Protein AF-A0A8S2WBA3-F1 (afdb_monomer_lite)

Organism: NCBI:txid392030

Foldseek 3Di:
DPPPPPDPVPDDLVVVLVVVLVDDPCCLVPPQPPPDPVSPVSSVPRDPPD

pLDDT: mean 86.19, std 13.29, range [39.25, 95.75]

Sequence (50 aa):
MTAINLSLVSLPIELVYRILDNLDDLTILMSLRNVCSRLNLIIDTYHRYQ

Secondary structure (DSSP, 8-state):
-------GGGS-HHHHHHHHHTS-HHHIIIIITTT-HHHHHHHHH--TT-

Radius of gyration: 11.87 Å; chains: 1; bounding box: 19×28×35 Å

InterPro domains:
  IPR001810 F-box domain [PF12937] (9-44)
  IPR001810 F-box domain [PS50181] (5-50)
  IPR036047 F-box-like domain superfamily [SSF81383] (7-44)

Structure (mmCIF, N/CA/C/O backbone):
data_AF-A0A8S2WBA3-F1
#
_entry.id   AF-A0A8S2WBA3-F1
#
loop_
_atom_site.group_PDB
_atom_site.id
_atom_site.type_symbol
_atom_site.label_atom_id
_atom_site.label_alt_id
_atom_site.label_comp_id
_atom_site.label_asym_id
_atom_site.label_entity_id
_atom_site.label_seq_id
_atom_site.pdbx_PDB_ins_code
_atom_site.Cartn_x
_atom_site.Cartn_y
_atom_site.Cartn_z
_atom_site.occupancy
_atom_site.B_iso_or_equiv
_atom_site.auth_seq_id
_atom_site.auth_comp_id
_atom_site.auth_asym_id
_atom_site.auth_atom_id
_atom_site.pdbx_PDB_model_num
ATOM 1 N N . MET A 1 1 ? -2.640 21.739 23.394 1.00 39.25 1 MET A N 1
ATOM 2 C CA . MET A 1 1 ? -2.441 21.308 21.994 1.00 39.25 1 MET A CA 1
ATOM 3 C C . MET A 1 1 ? -2.195 19.811 22.009 1.00 39.25 1 MET A C 1
ATOM 5 O O . MET A 1 1 ? -1.132 19.389 22.439 1.00 39.25 1 MET A O 1
ATOM 9 N N . THR A 1 2 ? -3.193 19.003 21.667 1.00 45.38 2 THR A N 1
ATOM 10 C CA . THR A 1 2 ? -3.013 17.556 21.505 1.00 45.38 2 THR A CA 1
ATOM 11 C C . THR A 1 2 ? -2.154 17.324 20.267 1.00 45.38 2 THR A C 1
ATOM 13 O O . THR A 1 2 ? -2.517 17.752 19.174 1.00 45.38 2 THR A O 1
ATOM 16 N N . ALA A 1 3 ? -0.985 16.706 20.439 1.00 57.25 3 ALA A N 1
ATOM 17 C CA . ALA A 1 3 ? -0.175 16.269 19.312 1.00 57.25 3 ALA A CA 1
ATOM 18 C C . ALA A 1 3 ? -1.014 15.290 18.484 1.00 57.25 3 ALA A C 1
ATOM 20 O O . ALA A 1 3 ? -1.424 14.241 18.984 1.00 57.25 3 ALA A O 1
ATOM 21 N N . ILE A 1 4 ? -1.317 15.654 17.239 1.00 62.81 4 ILE A N 1
ATOM 22 C CA . IL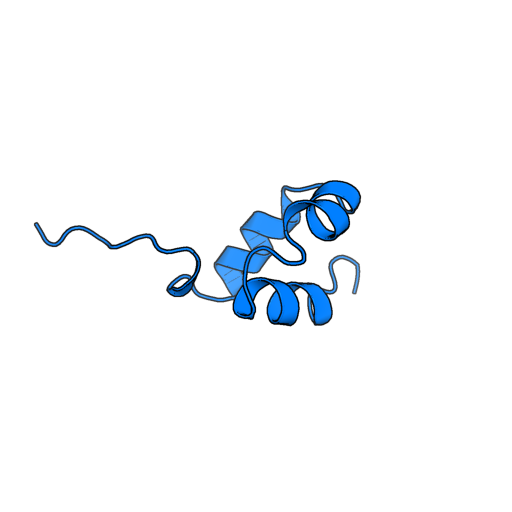E A 1 4 ? -1.934 14.730 16.294 1.00 62.81 4 ILE A CA 1
ATOM 23 C C . ILE A 1 4 ? -0.889 13.641 16.061 1.00 62.81 4 ILE A C 1
ATOM 25 O O . ILE A 1 4 ? 0.147 13.891 15.446 1.00 62.81 4 ILE A O 1
ATOM 29 N N . ASN A 1 5 ? -1.125 12.447 16.601 1.00 60.22 5 ASN A N 1
ATOM 30 C CA . ASN A 1 5 ? -0.302 11.287 16.296 1.00 60.22 5 ASN A CA 1
ATOM 31 C C . ASN A 1 5 ? -0.599 10.879 14.845 1.00 60.22 5 ASN A C 1
ATOM 33 O O . ASN A 1 5 ? -1.533 10.123 14.570 1.00 60.22 5 ASN A O 1
ATOM 37 N N . LEU A 1 6 ? 0.162 11.463 13.918 1.00 65.75 6 LEU A N 1
ATOM 38 C CA . LEU A 1 6 ? 0.164 11.150 12.491 1.00 65.75 6 LEU A CA 1
ATOM 39 C C . LEU A 1 6 ? 0.908 9.832 12.275 1.00 65.75 6 LEU A C 1
ATOM 41 O O . LEU A 1 6 ? 1.998 9.784 11.711 1.00 65.75 6 LEU A O 1
ATOM 45 N N . SER A 1 7 ? 0.321 8.748 12.770 1.00 80.62 7 SER A N 1
ATOM 46 C CA . SER A 1 7 ? 0.766 7.412 12.422 1.00 80.62 7 SER A CA 1
ATOM 47 C C . SER A 1 7 ? 0.134 7.014 11.100 1.00 80.62 7 SER A C 1
ATOM 49 O O . SER A 1 7 ? -1.065 7.190 10.884 1.00 80.62 7 SER A O 1
ATOM 51 N N . LEU A 1 8 ? 0.927 6.391 10.232 1.00 78.44 8 LEU A N 1
ATOM 52 C CA . LEU A 1 8 ? 0.407 5.811 8.999 1.00 78.44 8 LEU A CA 1
ATOM 53 C C . LEU A 1 8 ? -0.733 4.828 9.287 1.00 78.44 8 LEU A C 1
ATOM 55 O O . LEU A 1 8 ? -1.656 4.729 8.490 1.00 78.44 8 LEU A O 1
ATOM 59 N N . VAL A 1 9 ? -0.702 4.174 10.457 1.00 80.81 9 VAL A N 1
ATOM 60 C CA . VAL A 1 9 ? -1.695 3.206 10.949 1.00 80.81 9 VAL A CA 1
ATOM 61 C C . VAL A 1 9 ? -3.058 3.839 11.250 1.00 80.81 9 VAL A C 1
ATOM 63 O O . VAL A 1 9 ? -4.072 3.171 11.069 1.00 80.81 9 VAL A O 1
ATOM 66 N N . SER A 1 10 ? -3.102 5.102 11.681 1.00 86.62 10 SER A N 1
ATOM 67 C CA . SER A 1 10 ? -4.345 5.798 12.051 1.00 86.62 10 SER A CA 1
ATOM 68 C C . SER A 1 10 ? -4.965 6.605 10.907 1.00 86.62 10 SER A C 1
ATOM 70 O O . SER A 1 10 ? -6.065 7.131 11.067 1.00 86.62 10 SER A O 1
ATOM 72 N N . LEU A 1 11 ? -4.296 6.700 9.751 1.00 89.56 11 LEU A N 1
ATOM 73 C CA . LEU A 1 11 ? -4.826 7.406 8.583 1.00 89.56 11 LEU A CA 1
ATOM 74 C C . LEU A 1 11 ? -6.050 6.683 7.998 1.00 89.56 11 LEU A C 1
ATOM 76 O O . LEU A 1 11 ? -5.978 5.471 7.794 1.00 89.56 11 LEU A O 1
ATOM 80 N N . PRO A 1 12 ? -7.130 7.399 7.644 1.00 91.81 12 PRO A N 1
ATOM 81 C CA . PRO A 1 12 ? -8.192 6.870 6.793 1.00 91.81 12 PRO A CA 1
ATOM 82 C C . PRO A 1 12 ? -7.631 6.239 5.515 1.00 91.81 12 PRO A C 1
ATOM 84 O O . PRO A 1 12 ? -6.632 6.715 4.965 1.00 91.81 12 PRO A O 1
ATOM 87 N N . ILE A 1 13 ? -8.269 5.167 5.048 1.00 92.44 13 ILE A N 1
ATOM 88 C CA . ILE A 1 13 ? -7.786 4.382 3.905 1.00 92.44 13 ILE A CA 1
ATOM 89 C C . ILE A 1 13 ? -7.681 5.231 2.633 1.00 92.44 13 ILE A C 1
ATOM 91 O O . ILE A 1 13 ? -6.727 5.096 1.873 1.00 92.44 13 ILE A O 1
ATOM 95 N N . GLU A 1 14 ? -8.586 6.191 2.460 1.00 93.12 14 GLU A N 1
ATOM 96 C CA . GLU A 1 14 ? -8.633 7.111 1.327 1.00 93.12 14 GLU A CA 1
ATOM 97 C C . GLU A 1 14 ? -7.393 8.011 1.275 1.00 93.12 14 GLU A C 1
ATOM 99 O O . GLU A 1 14 ? -6.895 8.331 0.197 1.00 93.12 14 GLU A O 1
ATOM 104 N N . LEU A 1 15 ? -6.863 8.408 2.438 1.00 93.69 15 LEU A N 1
ATOM 105 C CA . LEU A 1 15 ? -5.618 9.176 2.502 1.00 93.69 15 LEU A CA 1
ATOM 106 C C . LEU A 1 15 ? -4.407 8.298 2.200 1.00 93.69 15 LEU A C 1
ATOM 108 O O . LEU A 1 15 ? -3.468 8.771 1.566 1.00 93.69 15 LEU A O 1
ATOM 112 N N . VAL A 1 16 ? -4.434 7.025 2.606 1.00 93.75 16 VAL A N 1
ATOM 113 C CA . VAL A 1 16 ? -3.374 6.077 2.247 1.00 93.75 16 VAL A CA 1
ATOM 114 C C . VAL A 1 16 ? -3.360 5.849 0.737 1.00 93.75 16 VAL A C 1
ATOM 116 O O . VAL A 1 16 ? -2.294 5.946 0.142 1.00 93.75 16 VAL A O 1
ATOM 119 N N . TYR A 1 17 ? -4.513 5.651 0.094 1.00 94.25 17 TYR A N 1
ATOM 120 C CA . TYR A 1 17 ? -4.590 5.521 -1.365 1.00 94.25 17 TYR A CA 1
ATOM 121 C C . TYR A 1 17 ? -4.060 6.753 -2.095 1.00 94.25 17 TYR A C 1
ATOM 123 O O . TYR A 1 17 ? -3.243 6.599 -2.993 1.00 94.25 17 TYR A O 1
ATOM 131 N N . ARG A 1 18 ? -4.388 7.968 -1.637 1.00 94.12 18 ARG A N 1
ATOM 132 C CA . ARG A 1 18 ? -3.802 9.194 -2.207 1.00 94.12 18 ARG A CA 1
ATOM 133 C C . ARG A 1 18 ? -2.284 9.261 -2.063 1.00 94.12 18 ARG A C 1
ATOM 135 O O . ARG A 1 18 ? -1.616 9.788 -2.945 1.00 94.12 18 ARG A O 1
ATOM 142 N N . ILE A 1 19 ? -1.724 8.766 -0.958 1.00 93.50 19 ILE A N 1
ATOM 143 C CA . ILE A 1 19 ? -0.266 8.657 -0.812 1.00 93.50 19 ILE A CA 1
ATOM 144 C C . ILE A 1 19 ? 0.271 7.663 -1.838 1.00 93.50 19 ILE A C 1
ATOM 146 O O . ILE A 1 19 ? 1.227 7.990 -2.537 1.00 93.50 19 ILE A O 1
ATOM 150 N N . LEU A 1 20 ? -0.360 6.488 -1.950 1.00 94.19 20 LEU A N 1
ATOM 151 C CA . LEU A 1 20 ? 0.036 5.480 -2.924 1.00 94.19 20 LEU A CA 1
ATOM 152 C C . LEU A 1 20 ? 0.005 6.059 -4.335 1.00 94.19 20 LEU A C 1
ATOM 154 O O . LEU A 1 20 ? 1.015 5.924 -5.003 1.00 94.19 20 LEU A O 1
ATOM 158 N N . ASP A 1 21 ? -1.041 6.781 -4.753 1.00 94.94 21 ASP A N 1
ATOM 159 C CA . ASP A 1 21 ? -1.189 7.412 -6.084 1.00 94.94 21 ASP A CA 1
ATOM 160 C C . ASP A 1 21 ? 0.001 8.293 -6.508 1.00 94.94 21 ASP A C 1
ATOM 162 O O . ASP A 1 21 ? 0.226 8.488 -7.700 1.00 94.94 21 ASP A O 1
ATOM 166 N N . ASN A 1 22 ? 0.782 8.809 -5.554 1.00 95.75 22 ASN A N 1
ATOM 167 C CA . ASN A 1 22 ? 1.966 9.634 -5.814 1.00 95.75 22 ASN A CA 1
ATOM 168 C C . ASN A 1 22 ? 3.279 8.830 -5.913 1.00 95.75 22 ASN A C 1
ATOM 170 O O . ASN A 1 22 ? 4.347 9.421 -6.070 1.00 95.75 22 ASN A O 1
ATOM 174 N N . LEU A 1 23 ? 3.222 7.503 -5.800 1.00 94.69 23 LEU A N 1
ATOM 175 C CA . LEU A 1 23 ? 4.369 6.594 -5.854 1.00 94.69 23 LEU A CA 1
ATOM 176 C C . LEU A 1 23 ? 4.308 5.713 -7.101 1.00 94.69 23 LEU A C 1
ATOM 178 O O . LEU A 1 23 ? 3.228 5.333 -7.551 1.00 94.69 23 LEU A O 1
ATOM 182 N N . ASP A 1 24 ? 5.457 5.332 -7.646 1.00 94.12 24 ASP A N 1
ATOM 183 C CA . ASP A 1 24 ? 5.515 4.358 -8.735 1.00 94.12 24 ASP A CA 1
ATOM 184 C C . ASP A 1 24 ? 5.235 2.924 -8.242 1.00 94.12 24 ASP A C 1
ATOM 186 O O . ASP A 1 24 ? 5.418 2.593 -7.066 1.00 94.12 24 ASP A O 1
ATOM 190 N N . ASP A 1 25 ? 4.788 2.061 -9.157 1.00 91.75 25 ASP A N 1
ATOM 191 C CA . ASP A 1 25 ? 4.385 0.687 -8.833 1.00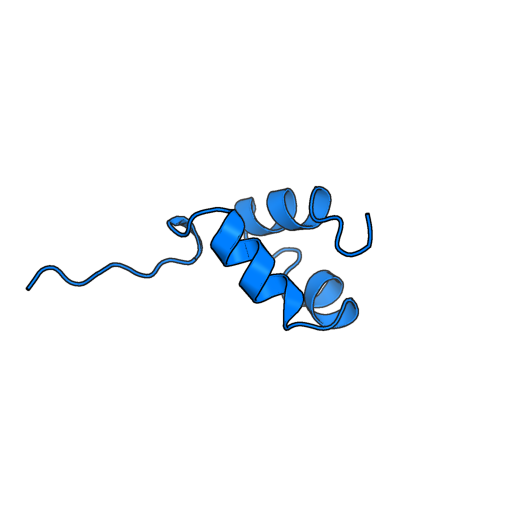 91.75 25 ASP A CA 1
ATOM 192 C C . ASP A 1 25 ? 5.538 -0.140 -8.241 1.00 91.75 25 ASP A C 1
ATOM 194 O O . ASP A 1 25 ? 5.314 -0.982 -7.368 1.00 91.75 25 ASP A O 1
ATOM 198 N N . LEU A 1 26 ? 6.781 0.112 -8.674 1.00 94.06 26 LEU A N 1
ATOM 199 C CA . LEU A 1 26 ? 7.948 -0.597 -8.155 1.00 94.06 26 LEU A CA 1
ATOM 200 C C . LEU A 1 26 ? 8.188 -0.223 -6.690 1.00 94.06 26 LEU A C 1
ATOM 202 O O . LEU A 1 26 ? 8.370 -1.117 -5.865 1.00 94.06 26 LEU A O 1
ATOM 206 N N . THR A 1 27 ? 8.119 1.064 -6.343 1.00 94.81 27 THR A N 1
ATOM 207 C CA . THR A 1 27 ? 8.208 1.542 -4.955 1.00 94.81 27 THR A CA 1
ATOM 208 C C . THR A 1 27 ? 7.122 0.918 -4.078 1.00 94.81 27 THR A C 1
ATOM 210 O O . THR A 1 27 ? 7.407 0.442 -2.975 1.00 94.81 27 THR A O 1
ATOM 213 N N . ILE A 1 28 ? 5.881 0.848 -4.563 1.00 93.31 28 ILE A N 1
ATOM 214 C CA . ILE A 1 28 ? 4.775 0.234 -3.813 1.00 93.31 28 ILE A CA 1
ATOM 215 C C . ILE A 1 28 ? 5.055 -1.253 -3.554 1.00 93.31 28 ILE A C 1
ATOM 217 O O . ILE A 1 28 ? 4.960 -1.715 -2.415 1.00 93.31 28 ILE A O 1
ATOM 221 N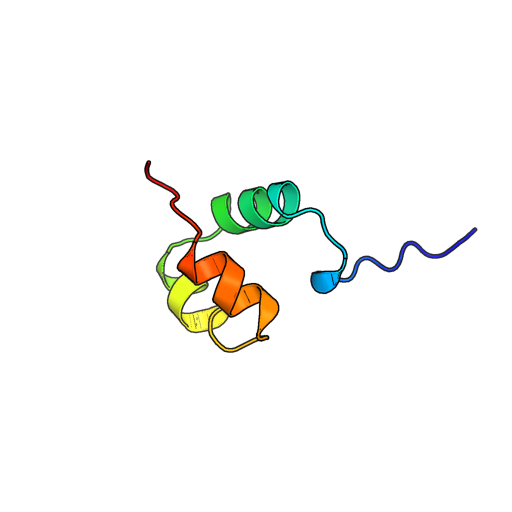 N . LEU A 1 29 ? 5.451 -2.004 -4.582 1.00 91.12 29 LEU A N 1
ATOM 222 C CA . LEU A 1 29 ? 5.630 -3.453 -4.478 1.00 91.12 29 LEU A CA 1
ATOM 223 C C . LEU A 1 29 ? 6.921 -3.876 -3.769 1.00 91.12 29 LEU A C 1
ATOM 225 O O . LEU A 1 29 ? 6.927 -4.916 -3.110 1.00 91.12 29 LEU A O 1
ATOM 229 N N . MET A 1 30 ? 8.003 -3.108 -3.906 1.00 92.44 30 MET A N 1
ATOM 230 C CA . MET A 1 30 ? 9.329 -3.482 -3.399 1.00 92.44 30 MET A CA 1
ATOM 231 C C . MET A 1 30 ? 9.679 -2.816 -2.071 1.00 92.44 30 MET A C 1
ATOM 233 O O . MET A 1 30 ? 10.452 -3.386 -1.305 1.00 92.44 30 MET A O 1
ATOM 237 N N . SER A 1 31 ? 9.148 -1.623 -1.788 1.00 93.19 31 SER A N 1
ATOM 238 C CA . SER A 1 31 ? 9.523 -0.854 -0.593 1.00 93.19 31 SER A CA 1
ATOM 239 C C . SER A 1 31 ? 8.431 -0.799 0.464 1.00 93.19 31 SER A C 1
ATOM 241 O O . SER A 1 31 ? 8.753 -0.783 1.647 1.00 93.19 31 SER A O 1
ATOM 243 N N . LEU A 1 32 ? 7.153 -0.763 0.072 1.00 91.94 32 LEU A N 1
ATOM 244 C CA . LEU A 1 32 ? 6.045 -0.702 1.036 1.00 91.94 32 LEU A CA 1
ATOM 245 C C . LEU A 1 32 ? 5.539 -2.086 1.445 1.00 91.94 32 LEU A C 1
ATOM 247 O O . LEU A 1 32 ? 5.029 -2.261 2.557 1.00 91.94 32 LEU A O 1
ATOM 251 N N . ARG A 1 33 ? 5.723 -3.083 0.577 1.00 87.00 33 ARG A N 1
ATOM 252 C CA . ARG A 1 33 ? 5.447 -4.478 0.910 1.00 87.00 33 ARG A CA 1
ATOM 253 C C . ARG A 1 33 ? 6.434 -4.960 1.976 1.00 87.00 33 ARG A C 1
ATOM 255 O O . ARG A 1 33 ? 7.634 -4.740 1.876 1.00 87.00 33 ARG A O 1
ATOM 262 N N . ASN A 1 34 ? 5.917 -5.639 2.995 1.00 88.25 34 ASN A N 1
ATOM 263 C CA . ASN A 1 34 ? 6.619 -6.129 4.189 1.00 88.25 34 ASN A CA 1
ATOM 264 C C . ASN A 1 34 ? 7.036 -5.070 5.221 1.00 88.25 34 ASN A C 1
ATOM 266 O O . ASN A 1 34 ? 7.685 -5.423 6.203 1.00 88.25 34 ASN A O 1
ATOM 270 N N . VAL A 1 35 ? 6.614 -3.809 5.079 1.00 91.81 35 VAL A N 1
ATOM 271 C CA . VAL A 1 35 ? 6.830 -2.794 6.129 1.00 91.81 35 VAL A CA 1
ATOM 272 C C . VAL A 1 35 ? 5.960 -3.080 7.351 1.00 91.81 35 VAL A C 1
ATOM 274 O O . VAL A 1 35 ? 6.441 -3.097 8.483 1.00 91.81 35 VAL A O 1
ATOM 277 N N . CYS A 1 36 ? 4.662 -3.303 7.141 1.00 91.75 36 CYS A N 1
ATOM 278 C CA . CYS A 1 36 ? 3.748 -3.722 8.196 1.00 91.75 36 CYS A CA 1
ATOM 279 C C . CYS A 1 36 ? 2.545 -4.474 7.620 1.00 91.75 36 CYS A C 1
ATOM 281 O O . CYS A 1 36 ? 2.192 -4.321 6.449 1.00 91.75 36 CYS A O 1
ATOM 283 N N . SER A 1 37 ? 1.880 -5.261 8.468 1.00 92.75 37 SER A N 1
ATOM 284 C CA . SER A 1 37 ? 0.715 -6.065 8.077 1.00 92.75 37 SER A CA 1
ATOM 285 C C . SER A 1 37 ? -0.406 -5.226 7.463 1.00 92.75 37 SER A C 1
ATOM 287 O O . SER A 1 37 ? -1.017 -5.638 6.483 1.00 92.75 37 SER A O 1
ATOM 289 N N . ARG A 1 38 ? -0.645 -4.022 7.995 1.00 92.50 38 ARG A N 1
ATOM 290 C CA . ARG A 1 38 ? -1.667 -3.115 7.468 1.00 92.50 38 ARG A CA 1
ATOM 291 C C . ARG A 1 38 ? -1.348 -2.648 6.051 1.00 92.50 38 ARG A C 1
ATOM 293 O O . ARG A 1 38 ? -2.237 -2.674 5.213 1.00 92.50 38 ARG A O 1
ATOM 300 N N . LEU A 1 39 ? -0.108 -2.243 5.773 1.00 93.12 39 LEU A N 1
ATOM 301 C CA . LEU A 1 39 ? 0.282 -1.829 4.423 1.00 93.12 39 LEU A CA 1
ATOM 302 C C . LEU A 1 39 ? 0.199 -2.991 3.435 1.00 93.12 39 LEU A C 1
ATOM 304 O O . LEU A 1 39 ? -0.286 -2.782 2.332 1.00 93.12 39 LEU A O 1
ATOM 308 N N . ASN A 1 40 ? 0.571 -4.207 3.844 1.00 93.56 40 ASN A N 1
ATOM 309 C CA . ASN A 1 40 ? 0.410 -5.392 2.998 1.00 93.56 40 ASN A CA 1
ATOM 310 C C . ASN A 1 40 ? -1.050 -5.589 2.566 1.00 93.56 40 ASN A C 1
ATOM 312 O O . ASN A 1 40 ? -1.316 -5.692 1.376 1.00 93.56 40 ASN A O 1
ATOM 316 N N . LEU A 1 41 ? -1.995 -5.540 3.513 1.00 93.81 41 LEU 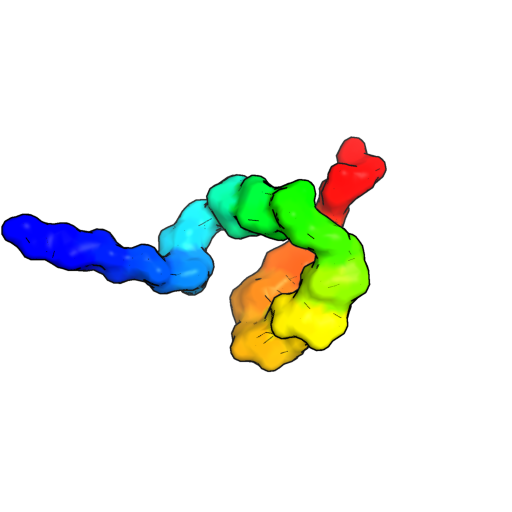A N 1
ATOM 317 C CA . LEU A 1 41 ? -3.4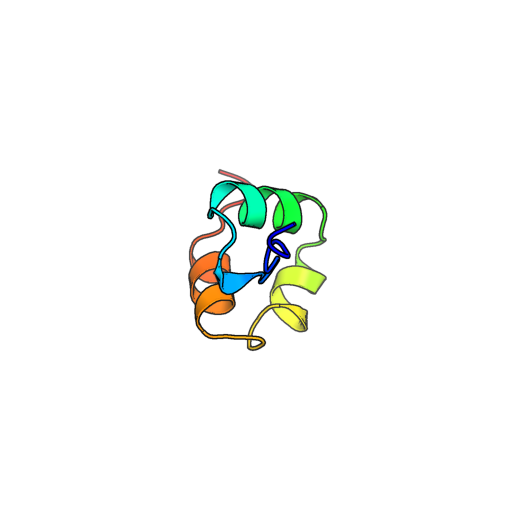28 -5.680 3.216 1.00 93.81 41 LEU A CA 1
ATOM 318 C C . LEU A 1 41 ? -3.955 -4.575 2.290 1.00 93.81 41 LEU A C 1
ATOM 320 O O . LEU A 1 41 ? -4.781 -4.827 1.414 1.00 93.81 41 LEU A O 1
ATOM 324 N N . ILE A 1 42 ? -3.484 -3.344 2.492 1.00 94.31 42 ILE A N 1
ATOM 325 C CA . ILE A 1 42 ? -3.859 -2.200 1.658 1.00 94.31 42 ILE A CA 1
ATOM 326 C C . ILE A 1 42 ? -3.327 -2.392 0.238 1.00 94.31 42 ILE A C 1
ATOM 328 O O . ILE A 1 42 ? -4.081 -2.233 -0.711 1.00 94.31 42 ILE A O 1
ATOM 332 N N . ILE A 1 43 ? -2.056 -2.767 0.083 1.00 93.94 43 ILE A N 1
ATOM 333 C CA . ILE A 1 43 ? -1.430 -2.986 -1.228 1.00 93.94 43 ILE A CA 1
ATOM 334 C C . ILE A 1 43 ? -2.108 -4.144 -1.969 1.00 93.94 43 ILE A C 1
ATOM 336 O O . ILE A 1 43 ? -2.359 -4.021 -3.163 1.00 93.94 43 ILE A O 1
ATOM 340 N N . ASP A 1 44 ? -2.470 -5.225 -1.271 1.00 92.81 44 ASP A N 1
ATOM 341 C CA . ASP A 1 44 ? -3.156 -6.381 -1.867 1.00 92.81 44 ASP A CA 1
ATOM 342 C C . ASP A 1 44 ? -4.554 -6.032 -2.427 1.00 92.81 44 ASP A C 1
ATOM 344 O O . ASP A 1 44 ? -5.070 -6.751 -3.280 1.00 92.81 44 ASP A O 1
ATOM 348 N N . THR A 1 45 ? -5.163 -4.931 -1.972 1.00 92.62 45 THR A N 1
ATOM 349 C CA . THR A 1 45 ? -6.491 -4.451 -2.412 1.00 92.62 45 THR A CA 1
ATOM 350 C C . THR A 1 45 ? -6.440 -3.127 -3.179 1.00 92.62 45 THR A C 1
ATOM 352 O O . THR A 1 45 ? -7.473 -2.611 -3.610 1.00 92.62 45 THR A O 1
ATOM 355 N N . TYR A 1 46 ? -5.245 -2.562 -3.370 1.00 92.31 46 TYR A N 1
ATOM 356 C CA . TYR A 1 46 ? -5.054 -1.284 -4.040 1.00 92.31 46 TYR A CA 1
ATOM 357 C C . TYR A 1 46 ? -5.054 -1.475 -5.560 1.00 92.31 46 TYR A C 1
ATOM 359 O O . TYR A 1 46 ? -4.084 -1.942 -6.160 1.00 92.31 46 TYR A O 1
ATOM 367 N N . HIS A 1 47 ? -6.160 -1.084 -6.192 1.00 84.81 47 HIS A N 1
ATOM 368 C CA . HIS A 1 47 ? -6.354 -1.158 -7.638 1.00 84.81 47 HIS A CA 1
ATOM 369 C C . HIS A 1 47 ? -6.281 0.235 -8.267 1.00 84.81 47 HIS A C 1
ATOM 371 O O . HIS A 1 47 ? -7.295 0.888 -8.479 1.00 84.81 47 HIS A O 1
ATOM 377 N N . ARG A 1 48 ? -5.067 0.690 -8.591 1.00 82.38 48 ARG A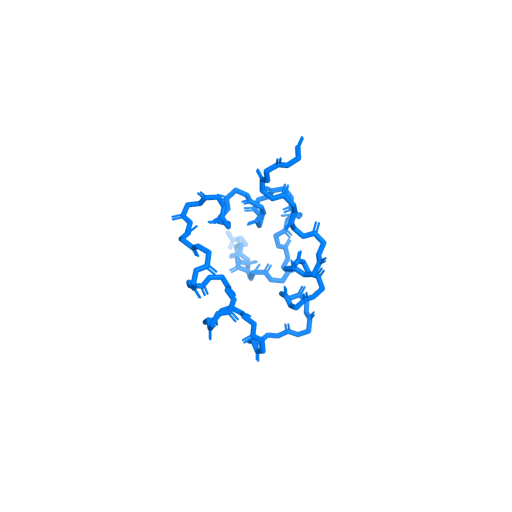 N 1
ATOM 378 C CA . ARG A 1 48 ? -4.828 2.015 -9.194 1.00 82.38 48 ARG A CA 1
ATOM 379 C C . ARG A 1 48 ? -5.516 2.233 -10.551 1.00 82.38 48 ARG A C 1
ATOM 381 O O . ARG A 1 48 ? -5.813 3.367 -10.906 1.00 82.38 48 ARG A O 1
ATOM 388 N N . TYR A 1 49 ? -5.699 1.166 -11.327 1.00 80.19 49 TYR A N 1
ATOM 389 C CA . TYR A 1 49 ? -6.099 1.235 -12.739 1.00 80.19 49 TYR A CA 1
ATOM 390 C C . TYR A 1 49 ? -7.504 0.676 -13.025 1.00 80.19 49 TYR A C 1
ATOM 392 O O . TYR A 1 49 ? -7.809 0.380 -14.181 1.00 80.19 49 TYR A O 1
ATOM 400 N N . GLN A 1 50 ? -8.333 0.488 -11.994 1.00 61.81 50 GLN A N 1
ATOM 401 C CA . GLN A 1 50 ? -9.755 0.141 -12.135 1.00 61.81 50 GLN A CA 1
ATOM 402 C C . GLN A 1 50 ? -10.625 1.379 -11.943 1.00 61.81 50 GLN A C 1
ATOM 404 O O . GLN A 1 50 ? -11.629 1.483 -12.681 1.00 61.81 50 GLN A O 1
#